Protein AF-A0A7S2FXC8-F1 (afdb_monomer)

Sequence (124 aa):
GLTGAARSGTAVVAAPPPPQESCSPVSMMSLLEQCPWLSDAALSVLLDLPDKQSLTIIKGLSAVAQQVPDASEWVLQAAAKIRAEELAQPLGTAAPAQALVAGGAQAASAWRPPQGPQDPQSSV

Radius of gyration: 30.42 Å; Cα contacts (8 Å, |Δi|>4): 33; chains: 1; bounding box: 74×90×52 Å

Organism: NCBI:txid327968

Solvent-accessible surface area (backbone atoms only — not comparable to full-atom values): 8536 Å² total; per-residue (Å²): 130,90,85,84,86,82,80,83,77,80,78,75,77,75,72,77,76,75,82,77,75,74,73,64,76,82,47,68,67,64,54,50,70,74,42,84,76,54,42,71,70,34,50,53,54,42,69,73,38,59,69,74,55,32,51,50,50,51,54,52,42,68,75,40,52,94,76,45,92,52,63,27,60,50,48,45,52,53,50,51,48,51,52,51,54,56,69,67,54,63,84,82,74,76,77,86,72,87,73,80,80,88,85,82,82,88,78,86,79,78,84,75,83,85,82,73,85,84,82,80,80,86,86,129

Foldseek 3Di:
DDDDDDDPDPPPPPDDPDPPPCVVPCDLVVLVVVCPQADPVLVVLLVVDDPVQSVVLSVVCVVCVVVDPRSNVSSVVSSVVVVVVVVVPPDDDDDPPPPDDDDDDDDDPDDDDDDDDDDDDDDD

Secondary structure (DSSP, 8-state):
--------------PPPP---------HHHHHHT-TT--HHHHHHHHHS-HHHHHHHHHHHHHHTTT-S-HHHHHHHHHHHHHHHHHTS-TT-------------------PPPPPPPPP----

Mean predicted aligned error: 18.08 Å

Nearest PDB structures (foldseek):
  8jr0-assembly1_C  TM=2.811E-01  e=8.003E+00  Mycobacterium tuberculosis

Structure (mmCIF, N/CA/C/O backbone):
data_AF-A0A7S2FXC8-F1
#
_entry.id   AF-A0A7S2FXC8-F1
#
loop_
_atom_site.group_PDB
_atom_site.id
_atom_site.type_symbol
_atom_site.label_atom_id
_atom_site.label_alt_id
_atom_site.label_comp_id
_atom_site.label_asym_id
_atom_site.label_entity_id
_atom_site.label_seq_id
_atom_site.pdbx_PDB_ins_code
_atom_site.Cartn_x
_atom_site.Cartn_y
_atom_site.Cartn_z
_atom_site.occupancy
_atom_site.B_iso_or_equiv
_atom_site.auth_seq_id
_atom_site.auth_comp_id
_atom_site.auth_asym_id
_atom_site.auth_atom_id
_atom_site.pdbx_PDB_model_num
ATOM 1 N N . GLY A 1 1 ? -23.016 79.078 -16.972 1.00 48.12 1 GLY A N 1
ATOM 2 C CA . GLY A 1 1 ? -23.458 77.669 -16.976 1.00 48.12 1 GLY A CA 1
ATOM 3 C C . GLY A 1 1 ? -22.220 76.813 -16.847 1.00 48.12 1 GLY A C 1
ATOM 4 O O . GLY A 1 1 ? -21.254 77.135 -17.518 1.00 48.12 1 GLY A O 1
ATOM 5 N N . LEU A 1 2 ? -22.107 75.919 -15.856 1.00 46.50 2 LEU A N 1
ATOM 6 C CA . LEU A 1 2 ? -22.727 74.575 -15.851 1.00 46.50 2 LEU A CA 1
ATOM 7 C C . LEU A 1 2 ? -22.290 73.824 -17.125 1.00 46.50 2 LEU A C 1
ATOM 9 O O . LEU A 1 2 ? -22.602 74.295 -18.207 1.00 46.50 2 LEU A O 1
ATOM 13 N N . THR A 1 3 ? -21.573 72.704 -17.148 1.00 49.22 3 THR A N 1
ATOM 14 C CA . THR A 1 3 ? -21.299 71.635 -16.182 1.00 49.22 3 THR A CA 1
ATOM 15 C C . THR A 1 3 ? -20.212 70.769 -16.836 1.00 49.22 3 THR A C 1
ATOM 17 O O . THR A 1 3 ? -20.285 70.534 -18.039 1.00 49.22 3 THR A O 1
ATOM 20 N N . GLY A 1 4 ? -19.230 70.264 -16.089 1.00 50.12 4 GLY A N 1
ATOM 21 C CA . GLY A 1 4 ? -18.256 69.295 -16.606 1.00 50.12 4 GLY A CA 1
ATOM 22 C C . GLY A 1 4 ? -17.987 68.215 -15.569 1.00 50.12 4 GLY A C 1
ATOM 23 O O . GLY A 1 4 ? -17.102 68.368 -14.737 1.00 50.12 4 GLY A O 1
ATOM 24 N N . ALA A 1 5 ? -18.809 67.166 -15.572 1.00 53.16 5 ALA A N 1
ATOM 25 C CA . ALA A 1 5 ? -18.746 66.069 -14.614 1.00 53.16 5 ALA A CA 1
ATOM 26 C C . ALA A 1 5 ? -17.497 65.198 -14.836 1.00 53.16 5 ALA A C 1
ATOM 28 O O . ALA A 1 5 ? -17.305 64.626 -15.910 1.00 53.16 5 ALA A O 1
ATOM 29 N N . ALA A 1 6 ? -16.680 65.068 -13.791 1.00 55.12 6 ALA A N 1
ATOM 30 C CA . ALA A 1 6 ? -15.598 64.099 -13.712 1.00 55.12 6 ALA A CA 1
ATOM 31 C C . ALA A 1 6 ? -16.181 62.676 -13.675 1.00 55.12 6 ALA A C 1
ATOM 33 O O . ALA A 1 6 ? -16.994 62.348 -12.811 1.00 55.12 6 ALA A O 1
ATOM 34 N N . ARG A 1 7 ? -15.771 61.823 -14.618 1.00 60.22 7 ARG A N 1
ATOM 35 C CA . ARG A 1 7 ? -16.088 60.390 -14.608 1.00 60.22 7 ARG A CA 1
ATOM 36 C C . ARG A 1 7 ? -14.915 59.656 -13.964 1.00 60.22 7 ARG A C 1
ATOM 38 O O . ARG A 1 7 ? -13.919 59.384 -14.625 1.00 60.22 7 ARG A O 1
ATOM 45 N N . SER A 1 8 ? -15.039 59.349 -12.676 1.00 65.50 8 SER A N 1
ATOM 46 C CA . SER A 1 8 ? -14.155 58.404 -11.991 1.00 65.50 8 SER A CA 1
ATOM 47 C C . SER A 1 8 ? -14.511 56.988 -12.438 1.00 65.50 8 SER A C 1
ATOM 49 O O . SER A 1 8 ? -15.494 56.407 -11.984 1.00 65.50 8 SER A O 1
ATOM 51 N N . GLY A 1 9 ? -13.734 56.449 -13.374 1.00 53.44 9 GLY A N 1
ATOM 52 C CA . GLY A 1 9 ? -13.754 55.030 -13.705 1.00 53.44 9 GLY A CA 1
ATOM 53 C C . GLY A 1 9 ? -12.922 54.259 -12.688 1.00 53.44 9 GLY A C 1
ATOM 54 O O . GLY A 1 9 ? -11.710 54.150 -12.840 1.00 53.44 9 GLY A O 1
ATOM 55 N N . THR A 1 10 ? -13.560 53.727 -11.648 1.00 58.28 10 THR A N 1
ATOM 56 C CA . THR A 1 10 ? -12.948 52.715 -10.781 1.00 58.28 10 THR A CA 1
ATOM 57 C C . THR A 1 10 ? -12.892 51.411 -11.570 1.00 58.28 10 THR A C 1
ATOM 59 O O . THR A 1 10 ? -13.875 50.675 -11.648 1.00 58.28 10 THR A O 1
ATOM 62 N N . ALA A 1 11 ? -11.755 51.146 -12.211 1.00 56.50 11 ALA A N 1
ATOM 63 C CA . ALA A 1 11 ? -11.462 49.844 -12.787 1.00 56.50 11 ALA A CA 1
ATOM 64 C C . ALA A 1 11 ? -11.293 48.848 -11.634 1.00 56.50 11 ALA A C 1
ATOM 66 O O . ALA A 1 11 ? -10.235 48.761 -11.012 1.00 56.50 11 ALA A O 1
ATOM 67 N N . VAL A 1 12 ? -12.367 48.128 -11.316 1.00 57.50 12 VAL A N 1
ATOM 68 C CA . VAL A 1 12 ? -12.301 46.952 -10.454 1.00 57.50 12 VAL A CA 1
ATOM 69 C C . VAL A 1 12 ? -11.555 45.899 -11.267 1.00 57.50 12 VAL A C 1
ATOM 71 O O . VAL A 1 12 ? -12.134 45.239 -12.128 1.00 57.50 12 VAL A O 1
ATOM 74 N N . VAL A 1 13 ? -10.236 45.819 -11.077 1.00 58.56 13 VAL A N 1
ATOM 75 C CA . VAL A 1 13 ? -9.433 44.688 -11.541 1.00 58.56 13 VAL A CA 1
ATOM 76 C C . VAL A 1 13 ? -10.062 43.451 -10.912 1.00 58.56 13 VAL A C 1
ATOM 78 O O . VAL A 1 13 ? -9.974 43.230 -9.705 1.00 58.56 13 VAL A O 1
ATOM 81 N N . ALA A 1 14 ? -10.796 42.706 -11.735 1.00 58.97 14 ALA A N 1
ATOM 82 C CA . ALA A 1 14 ? -11.316 41.402 -11.391 1.00 58.97 14 ALA A CA 1
ATOM 83 C C . ALA A 1 14 ? -10.107 40.523 -11.071 1.00 58.97 14 ALA A C 1
ATOM 85 O O . ALA A 1 14 ? -9.328 40.172 -11.958 1.00 58.97 14 ALA A O 1
ATOM 86 N N . ALA A 1 15 ? -9.912 40.253 -9.781 1.00 62.94 15 ALA A N 1
ATOM 87 C CA . ALA A 1 15 ? -8.912 39.313 -9.319 1.00 62.94 15 ALA A CA 1
ATOM 88 C C . ALA A 1 15 ? -9.143 37.972 -10.041 1.00 62.94 15 ALA A C 1
ATOM 90 O O . ALA A 1 15 ? -10.292 37.517 -10.099 1.00 62.94 15 ALA A O 1
ATOM 91 N N . PRO A 1 16 ? -8.101 37.352 -10.623 1.00 62.88 16 PRO A N 1
ATOM 92 C CA . PRO A 1 16 ? -8.237 36.028 -11.210 1.00 62.88 16 PRO A CA 1
ATOM 93 C C . PRO A 1 16 ? -8.754 35.068 -10.126 1.00 62.88 16 PRO A C 1
ATOM 95 O O . PRO A 1 16 ? -8.294 35.153 -8.981 1.00 62.88 16 PRO A O 1
ATOM 98 N N . PRO A 1 17 ? -9.726 34.190 -10.436 1.00 62.81 17 PRO A N 1
ATOM 99 C CA . PRO A 1 17 ? -10.191 33.202 -9.474 1.00 62.81 17 PRO A CA 1
ATOM 100 C C . PRO A 1 17 ? -8.983 32.382 -8.992 1.00 62.81 17 PRO A C 1
ATOM 102 O O . PRO A 1 17 ? -8.111 32.071 -9.811 1.00 62.81 17 PRO A O 1
ATOM 105 N N . PRO A 1 18 ? -8.891 32.047 -7.688 1.00 59.31 18 PRO A N 1
ATOM 106 C CA . PRO A 1 18 ? -7.835 31.162 -7.215 1.00 59.31 18 PRO A CA 1
ATOM 107 C C . PRO A 1 18 ? -7.904 29.882 -8.053 1.00 59.31 18 PRO A C 1
ATOM 109 O O . PRO A 1 18 ? -9.023 29.427 -8.326 1.00 59.31 18 PRO A O 1
ATOM 112 N N . PRO A 1 19 ? -6.765 29.321 -8.503 1.00 60.53 19 PRO A N 1
ATOM 113 C CA . PRO A 1 19 ? -6.771 28.041 -9.184 1.00 60.53 19 PRO A CA 1
ATOM 114 C C . PRO A 1 19 ? -7.508 27.081 -8.262 1.00 60.53 19 PRO A C 1
ATOM 116 O O . PRO A 1 19 ? -7.069 26.794 -7.149 1.00 60.53 19 PRO A O 1
ATOM 119 N N . GLN A 1 20 ? -8.699 26.676 -8.692 1.00 54.62 20 GLN A N 1
ATOM 120 C CA . GLN A 1 20 ? -9.415 25.572 -8.099 1.00 54.62 20 GLN A CA 1
ATOM 121 C C . GLN A 1 20 ? -8.549 24.374 -8.450 1.00 54.62 20 GLN A C 1
ATOM 123 O O . GLN A 1 20 ? -8.744 23.743 -9.490 1.00 54.62 20 GLN A O 1
ATOM 128 N N . GLU A 1 21 ? -7.529 24.134 -7.626 1.00 46.12 21 GLU A N 1
ATOM 129 C CA . GLU A 1 21 ? -6.858 22.858 -7.511 1.00 46.12 21 GLU A CA 1
ATOM 130 C C . GLU A 1 21 ? -7.959 21.879 -7.133 1.00 46.12 21 GLU A C 1
ATOM 132 O O . GLU A 1 21 ? -8.236 21.598 -5.968 1.00 46.12 21 GLU A O 1
ATOM 137 N N . SER A 1 22 ? -8.661 21.423 -8.167 1.00 46.41 22 SER A N 1
ATOM 138 C CA . SER A 1 22 ? -9.418 20.197 -8.164 1.00 46.41 22 SER A CA 1
ATOM 139 C C . SER A 1 22 ? -8.372 19.118 -7.949 1.00 46.41 22 SER A C 1
ATOM 141 O O . SER A 1 22 ? -7.949 18.432 -8.873 1.00 46.41 22 SER A O 1
ATOM 143 N N . CYS A 1 23 ? -7.930 18.995 -6.700 1.00 45.88 23 CYS A N 1
ATOM 144 C CA . CYS A 1 23 ? -7.457 17.760 -6.125 1.00 45.88 23 CYS A CA 1
ATOM 145 C C . CYS A 1 23 ? -8.658 16.821 -6.166 1.00 45.88 23 CYS A C 1
ATOM 147 O O . CYS A 1 23 ? -9.299 16.555 -5.149 1.00 45.88 23 CYS A O 1
ATOM 149 N N . SER A 1 24 ? -9.025 16.385 -7.372 1.00 60.06 24 SER A N 1
ATOM 150 C CA . SER A 1 24 ? -9.893 15.244 -7.558 1.00 60.06 24 SER A CA 1
ATOM 151 C C . SER A 1 24 ? -9.267 14.151 -6.703 1.00 60.06 24 SER A C 1
ATOM 153 O O . SER A 1 24 ? -8.076 13.871 -6.885 1.00 60.06 24 SER A O 1
ATOM 155 N N . PRO A 1 25 ? -9.991 13.615 -5.705 1.00 63.41 25 PRO A N 1
ATOM 156 C CA . PRO A 1 25 ? -9.455 12.547 -4.888 1.00 63.41 25 PRO A CA 1
ATOM 157 C C . PRO A 1 25 ? -9.059 11.455 -5.869 1.00 63.41 25 PRO A C 1
ATOM 159 O O . PRO A 1 25 ? -9.903 10.966 -6.620 1.00 63.41 25 PRO A O 1
ATOM 162 N N . VAL A 1 26 ? -7.759 11.179 -5.952 1.00 65.06 26 VAL A N 1
ATOM 163 C CA . VAL A 1 26 ? -7.235 10.160 -6.851 1.00 65.06 26 VAL A CA 1
ATOM 164 C C . VAL A 1 26 ? -7.907 8.863 -6.432 1.00 65.06 26 VAL A C 1
ATOM 166 O O . VAL A 1 26 ? -7.618 8.315 -5.369 1.00 65.06 26 VAL A O 1
ATOM 169 N N . SER A 1 27 ? -8.891 8.451 -7.225 1.00 73.44 27 SER A N 1
ATOM 170 C CA . SER A 1 27 ? -9.710 7.291 -6.928 1.00 73.44 27 SER A CA 1
ATOM 171 C C . SER A 1 27 ? -8.837 6.056 -7.087 1.00 73.44 27 SER A C 1
ATOM 173 O O . SER A 1 27 ? -8.071 5.962 -8.049 1.00 73.44 27 SER A O 1
ATOM 175 N N . MET A 1 28 ? -8.930 5.114 -6.147 1.00 72.25 28 MET A N 1
ATOM 176 C CA . MET A 1 28 ? -8.082 3.918 -6.133 1.00 72.25 28 MET A CA 1
ATOM 177 C C . MET A 1 28 ? -8.146 3.167 -7.470 1.00 72.25 28 MET A C 1
ATOM 179 O O . MET A 1 28 ? -7.118 2.733 -7.975 1.00 72.25 28 MET A O 1
ATOM 183 N N . MET A 1 29 ? -9.322 3.122 -8.105 1.00 70.62 29 MET A N 1
ATOM 184 C CA . MET A 1 29 ? -9.497 2.536 -9.438 1.00 70.62 29 MET A CA 1
ATOM 185 C C . MET A 1 29 ? -8.641 3.210 -10.515 1.00 70.62 29 MET A C 1
ATOM 187 O O . MET A 1 29 ? -7.979 2.513 -11.274 1.00 70.62 29 MET A O 1
ATOM 191 N N . SER A 1 30 ? -8.562 4.544 -10.541 1.00 79.50 30 SER A N 1
ATOM 192 C CA . SER A 1 30 ? -7.733 5.255 -11.522 1.00 79.50 30 SER A CA 1
ATOM 193 C C . SER A 1 30 ? -6.243 4.978 -11.331 1.00 79.50 30 SER A C 1
ATOM 195 O O . SER A 1 30 ? -5.486 4.997 -12.296 1.00 79.50 30 SER A O 1
ATOM 197 N N . LEU A 1 31 ? -5.793 4.723 -10.098 1.00 74.50 31 LEU A N 1
ATOM 198 C CA . LEU A 1 31 ? -4.417 4.295 -9.836 1.00 74.50 31 LEU A CA 1
ATOM 199 C C . LEU A 1 31 ? -4.160 2.863 -10.308 1.00 74.50 31 LEU A C 1
ATOM 201 O O . LEU A 1 31 ? -3.108 2.598 -10.881 1.00 74.50 31 LEU A O 1
ATOM 205 N N . LEU A 1 32 ? -5.120 1.960 -10.115 1.00 76.56 32 LEU A N 1
ATOM 206 C CA . LEU A 1 32 ? -5.012 0.584 -10.601 1.00 76.56 32 LEU A CA 1
ATOM 207 C C . LEU A 1 32 ? -4.975 0.525 -12.136 1.00 76.56 32 LEU A C 1
ATOM 209 O O . LEU A 1 32 ? -4.182 -0.231 -12.691 1.00 76.56 32 LEU A O 1
ATOM 213 N N . GLU A 1 33 ? -5.734 1.381 -12.827 1.00 78.94 33 GLU A N 1
ATOM 214 C CA . GLU A 1 33 ? -5.668 1.517 -14.293 1.00 78.94 33 GLU A CA 1
ATOM 215 C C . GLU A 1 33 ? -4.298 2.002 -14.796 1.00 78.94 33 GLU A C 1
ATOM 217 O O . GLU A 1 33 ? -3.884 1.662 -15.903 1.00 78.94 33 GLU A O 1
ATOM 222 N N . GLN A 1 34 ? -3.562 2.761 -13.979 1.00 74.12 34 GLN A N 1
ATOM 223 C CA . GLN A 1 34 ? -2.195 3.202 -14.287 1.00 74.12 34 GLN A CA 1
ATOM 224 C C . GLN A 1 34 ? -1.142 2.116 -14.002 1.00 74.12 34 GLN A C 1
ATOM 226 O O . GLN A 1 34 ? 0.018 2.251 -14.402 1.00 74.12 34 GLN A O 1
ATOM 231 N N . CYS A 1 35 ? -1.538 1.017 -13.356 1.00 74.06 35 CYS A N 1
ATOM 232 C CA . CYS A 1 35 ? -0.672 -0.101 -13.004 1.00 74.06 35 CYS A CA 1
ATOM 233 C C . CYS A 1 35 ? -1.132 -1.433 -13.642 1.00 74.06 35 CYS A C 1
ATOM 235 O O . CYS A 1 35 ? -1.304 -2.414 -12.917 1.00 74.06 35 CYS A O 1
ATOM 237 N N . PRO A 1 36 ? -1.260 -1.541 -14.987 1.00 74.12 36 PRO A N 1
ATOM 238 C CA . PRO A 1 36 ? -1.695 -2.776 -15.668 1.00 74.12 36 PRO A CA 1
ATOM 239 C C . PRO A 1 36 ? -0.718 -3.966 -15.549 1.00 74.12 36 PRO A C 1
ATOM 241 O O . PRO A 1 36 ? -0.952 -5.030 -16.108 1.00 74.12 36 PRO A O 1
ATOM 244 N N . TRP A 1 37 ? 0.398 -3.775 -14.852 1.00 82.38 37 TRP A N 1
ATOM 245 C CA . TRP A 1 37 ? 1.508 -4.707 -14.669 1.00 82.38 37 TRP A CA 1
ATOM 246 C C . TRP A 1 37 ? 1.479 -5.368 -13.283 1.00 82.38 37 TRP A C 1
ATOM 248 O O . TRP A 1 37 ? 2.362 -6.159 -12.958 1.00 82.38 37 TRP A O 1
ATOM 258 N N . LEU A 1 38 ? 0.457 -5.072 -12.471 1.00 87.50 38 LEU A N 1
ATOM 259 C CA . LEU A 1 38 ? 0.207 -5.778 -11.221 1.00 87.50 38 LEU A CA 1
ATOM 260 C C . LEU A 1 38 ? -0.473 -7.127 -11.474 1.00 87.50 38 LEU A C 1
ATOM 262 O O . LEU A 1 38 ? -1.473 -7.223 -12.181 1.00 87.50 38 LEU A O 1
ATOM 266 N N . SER A 1 39 ? 0.060 -8.163 -10.837 1.00 92.19 39 SER A N 1
ATOM 267 C CA . SER A 1 39 ? -0.540 -9.491 -10.754 1.00 92.19 39 SER A CA 1
ATOM 268 C C . SER A 1 39 ? -1.871 -9.452 -9.997 1.00 92.19 39 SER A C 1
ATOM 270 O O . SER A 1 39 ? -2.030 -8.692 -9.038 1.00 92.19 39 SER A O 1
ATOM 272 N N . ASP A 1 40 ? -2.796 -10.341 -10.368 1.00 90.88 40 ASP A N 1
ATOM 273 C CA . ASP A 1 40 ? -4.077 -10.551 -9.679 1.00 90.88 40 ASP A CA 1
ATOM 274 C C . ASP A 1 40 ? -3.900 -10.789 -8.168 1.00 90.88 40 ASP A C 1
ATOM 276 O O . ASP A 1 40 ? -4.647 -10.250 -7.352 1.00 90.88 40 ASP A O 1
ATOM 280 N N . ALA A 1 41 ? -2.831 -11.491 -7.774 1.00 93.06 41 ALA A N 1
ATOM 281 C CA . ALA A 1 41 ? -2.505 -11.710 -6.367 1.00 93.06 41 ALA A CA 1
ATOM 282 C C . ALA A 1 41 ? -2.181 -10.396 -5.632 1.00 93.06 41 ALA A C 1
ATOM 284 O O . ALA A 1 41 ? -2.632 -10.184 -4.507 1.00 93.06 41 ALA A O 1
ATOM 285 N N . ALA A 1 42 ? -1.431 -9.491 -6.268 1.00 92.31 42 ALA A N 1
ATOM 286 C CA . ALA A 1 42 ? -1.088 -8.193 -5.690 1.00 92.31 42 ALA A CA 1
ATOM 287 C C . ALA A 1 42 ? -2.318 -7.273 -5.601 1.00 92.31 42 ALA A C 1
ATOM 289 O O . ALA A 1 42 ? -2.491 -6.573 -4.601 1.00 92.31 42 ALA A O 1
ATOM 290 N N . LEU A 1 43 ? -3.201 -7.323 -6.604 1.00 89.75 43 LEU A N 1
ATOM 291 C CA . LEU A 1 43 ? -4.481 -6.610 -6.597 1.00 89.75 43 LEU A CA 1
ATOM 292 C C . LEU A 1 43 ? -5.408 -7.118 -5.491 1.00 89.75 43 LEU A C 1
ATOM 294 O O . LEU A 1 43 ? -5.927 -6.308 -4.726 1.00 89.75 43 LEU A O 1
ATOM 298 N N . SER A 1 44 ? -5.562 -8.438 -5.350 1.00 92.50 44 SER A N 1
ATOM 299 C CA . SER A 1 44 ? -6.342 -9.040 -4.260 1.00 92.50 44 SER A CA 1
ATOM 300 C C . SER A 1 44 ? -5.833 -8.592 -2.893 1.00 92.50 44 SER A C 1
ATOM 302 O O . SER A 1 44 ? -6.623 -8.220 -2.030 1.00 92.50 44 SER A O 1
ATOM 304 N N . VAL A 1 45 ? -4.513 -8.551 -2.697 1.00 92.56 45 VAL A N 1
ATOM 305 C CA . VAL A 1 45 ? -3.921 -8.093 -1.433 1.00 92.56 45 VAL A CA 1
ATOM 306 C C . VAL A 1 45 ? -4.153 -6.597 -1.190 1.00 92.56 45 VAL A C 1
ATOM 308 O O . VAL A 1 45 ? -4.419 -6.211 -0.054 1.00 92.56 45 VAL A O 1
ATOM 311 N N . LEU A 1 46 ? -4.087 -5.757 -2.227 1.00 90.06 46 LEU A N 1
ATOM 312 C CA . LEU A 1 46 ? -4.416 -4.327 -2.137 1.00 90.06 46 LEU A CA 1
ATOM 313 C C . LEU A 1 46 ? -5.897 -4.081 -1.819 1.00 90.06 46 LEU A C 1
A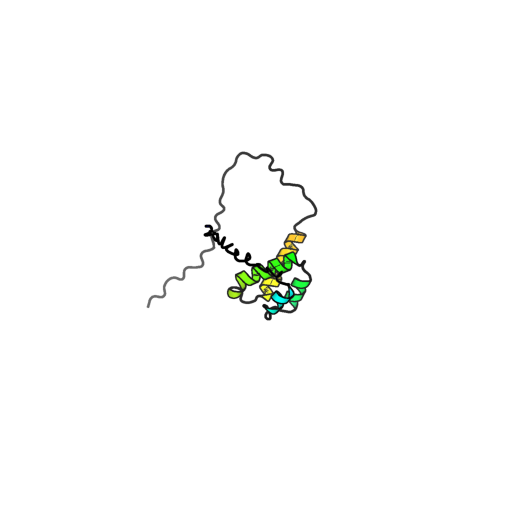TOM 315 O O . LEU A 1 46 ? -6.204 -3.124 -1.113 1.00 90.06 46 LEU A O 1
ATOM 319 N N . LEU A 1 47 ? -6.797 -4.922 -2.331 1.00 89.69 47 LEU A N 1
ATOM 320 C CA . LEU A 1 47 ? -8.235 -4.848 -2.058 1.00 89.69 47 LEU A CA 1
ATOM 321 C C . LEU A 1 47 ? -8.602 -5.374 -0.664 1.00 89.69 47 LEU A C 1
ATOM 323 O O . LEU A 1 47 ? -9.585 -4.920 -0.088 1.00 89.69 47 LEU A O 1
ATOM 327 N N . ASP A 1 48 ? -7.819 -6.310 -0.123 1.00 92.00 48 ASP A N 1
ATOM 328 C CA . ASP A 1 48 ? -7.995 -6.827 1.242 1.00 92.00 48 ASP A CA 1
ATOM 329 C C . ASP A 1 48 ? -7.485 -5.842 2.312 1.00 92.00 48 ASP A C 1
ATOM 331 O O . ASP A 1 48 ? -7.894 -5.898 3.470 1.00 92.00 48 ASP A O 1
ATOM 335 N N . LEU A 1 49 ? -6.586 -4.926 1.939 1.00 88.31 49 LEU A N 1
ATOM 336 C CA . LEU A 1 49 ? -6.077 -3.887 2.831 1.00 88.31 49 LEU A CA 1
ATOM 337 C C . LEU A 1 49 ? -7.028 -2.676 2.923 1.00 88.31 49 LEU A C 1
ATOM 339 O O . LEU A 1 49 ? -7.708 -2.341 1.954 1.00 88.31 49 LEU A O 1
ATOM 343 N N . PRO A 1 50 ? -7.028 -1.945 4.056 1.00 89.94 50 PRO A N 1
ATOM 344 C CA . PRO A 1 50 ? -7.776 -0.696 4.181 1.00 89.94 50 PRO A CA 1
ATOM 345 C C . PRO A 1 50 ? -7.304 0.352 3.166 1.00 89.94 50 PRO A C 1
ATOM 347 O O . PRO A 1 50 ? -6.095 0.511 2.977 1.00 89.94 50 PRO A O 1
ATOM 350 N N . ASP A 1 51 ? -8.219 1.172 2.632 1.00 85.06 51 ASP A N 1
ATOM 351 C CA . ASP A 1 51 ? -7.932 2.179 1.591 1.00 85.06 51 ASP A CA 1
ATOM 352 C C . ASP A 1 51 ? -6.699 3.044 1.892 1.00 85.06 51 ASP A C 1
ATOM 354 O O . ASP A 1 51 ? -5.877 3.330 1.023 1.00 85.06 51 ASP A O 1
ATOM 358 N N . LYS A 1 52 ? -6.533 3.447 3.157 1.00 86.69 52 LYS A N 1
ATOM 359 C CA . LYS A 1 52 ? -5.410 4.286 3.596 1.00 86.69 52 LYS A CA 1
ATOM 360 C C . LYS A 1 52 ? -4.056 3.576 3.448 1.00 86.69 52 LYS A C 1
ATOM 362 O O . LYS A 1 52 ? -3.065 4.218 3.090 1.00 86.69 52 LYS A O 1
ATOM 367 N N . GLN A 1 53 ? -4.008 2.272 3.723 1.00 91.56 53 GLN A N 1
ATOM 368 C CA . GLN A 1 53 ? -2.800 1.458 3.575 1.00 91.56 53 GLN A CA 1
ATOM 369 C C . GLN A 1 53 ? -2.534 1.161 2.102 1.00 91.56 53 GLN A C 1
ATOM 371 O O . GLN A 1 53 ? -1.414 1.358 1.634 1.00 91.56 53 GLN A O 1
ATOM 376 N N . SER A 1 54 ? -3.571 0.801 1.348 1.00 90.38 54 SER A N 1
ATOM 377 C CA . SER A 1 54 ? -3.472 0.530 -0.088 1.00 90.38 54 SER A CA 1
ATOM 378 C C . SER A 1 54 ? -2.965 1.749 -0.858 1.00 90.38 54 SER A C 1
ATOM 380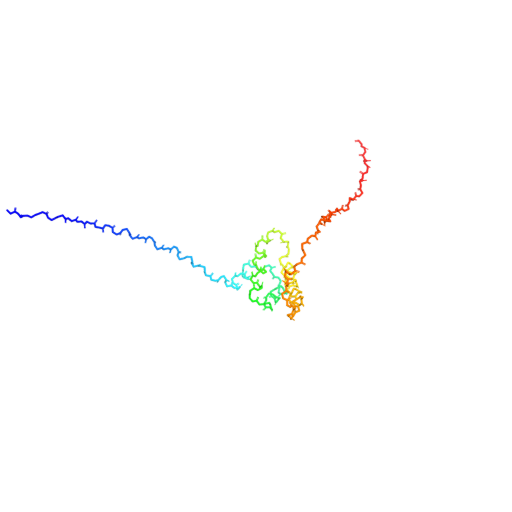 O O . SER A 1 54 ? -2.015 1.644 -1.632 1.00 90.38 54 SER A O 1
ATOM 382 N N . LEU A 1 55 ? -3.482 2.943 -0.554 1.00 87.44 55 LEU A N 1
ATOM 383 C CA . LEU A 1 55 ? -2.966 4.201 -1.104 1.00 87.44 55 LEU A CA 1
ATOM 384 C C . LEU A 1 55 ? -1.508 4.468 -0.715 1.00 87.44 55 LEU A C 1
ATOM 386 O O . LEU A 1 55 ? -0.748 5.006 -1.519 1.00 87.44 55 LEU A O 1
ATOM 390 N N . THR A 1 56 ? -1.103 4.106 0.503 1.00 90.31 56 THR A N 1
ATOM 391 C CA . THR A 1 56 ? 0.286 4.271 0.956 1.00 90.31 56 THR A CA 1
ATOM 392 C C . THR A 1 56 ? 1.228 3.374 0.156 1.00 90.31 56 THR A C 1
ATOM 394 O O . THR A 1 56 ? 2.254 3.856 -0.329 1.00 90.31 56 THR A O 1
ATOM 397 N N . ILE A 1 57 ? 0.849 2.109 -0.054 1.00 91.94 57 ILE A N 1
ATOM 398 C CA . ILE A 1 57 ? 1.592 1.170 -0.901 1.00 91.94 57 ILE A CA 1
ATOM 399 C C . ILE A 1 57 ? 1.679 1.718 -2.326 1.00 91.94 57 ILE A C 1
ATOM 401 O O . ILE A 1 57 ? 2.776 1.841 -2.858 1.00 91.94 57 ILE A O 1
ATOM 405 N N . ILE A 1 58 ? 0.556 2.110 -2.930 1.00 89.38 58 ILE A N 1
ATOM 406 C CA . ILE A 1 58 ? 0.534 2.582 -4.320 1.00 89.38 58 ILE A CA 1
ATOM 407 C C . ILE A 1 58 ? 1.379 3.856 -4.499 1.00 89.38 58 ILE A C 1
ATOM 409 O O . ILE A 1 58 ? 2.128 3.968 -5.469 1.00 89.38 58 ILE A O 1
ATOM 413 N N . LYS A 1 59 ? 1.325 4.807 -3.556 1.00 88.50 59 LYS A N 1
ATOM 414 C CA . LYS A 1 59 ? 2.183 6.007 -3.595 1.00 88.50 59 LYS A CA 1
ATOM 415 C C . LYS A 1 59 ? 3.662 5.655 -3.462 1.00 88.50 59 LYS A C 1
ATOM 417 O O . LYS A 1 59 ? 4.484 6.238 -4.166 1.00 88.50 59 LYS A O 1
ATOM 422 N N . GLY A 1 60 ? 3.995 4.714 -2.579 1.00 90.00 60 GLY A N 1
ATOM 423 C CA . GLY A 1 60 ? 5.358 4.208 -2.438 1.00 90.00 60 GLY A CA 1
ATOM 424 C C . GLY A 1 60 ? 5.841 3.554 -3.728 1.00 90.00 60 GLY A C 1
ATOM 425 O O . GLY A 1 60 ? 6.900 3.922 -4.230 1.00 90.00 60 GLY A O 1
ATOM 426 N N . LEU A 1 61 ? 5.016 2.684 -4.316 1.00 89.56 61 LEU A N 1
ATOM 427 C CA . LEU A 1 61 ? 5.291 2.031 -5.587 1.00 89.56 61 LEU A CA 1
ATOM 428 C C . LEU A 1 61 ? 5.520 3.069 -6.683 1.00 89.56 61 LEU A C 1
ATOM 430 O O . LEU A 1 61 ? 6.540 3.002 -7.346 1.00 89.56 61 LEU A O 1
ATOM 434 N N . SER A 1 62 ? 4.652 4.073 -6.831 1.00 86.25 62 SER A N 1
ATOM 435 C CA . SER A 1 62 ? 4.824 5.129 -7.838 1.00 86.25 62 SER A CA 1
ATOM 436 C C . SER A 1 62 ? 6.152 5.884 -7.699 1.00 86.25 62 SER A C 1
ATOM 438 O O . SER A 1 62 ? 6.690 6.335 -8.708 1.00 86.25 62 SER A O 1
ATOM 440 N N . ALA A 1 63 ? 6.688 6.024 -6.482 1.00 89.00 63 ALA A N 1
ATOM 441 C CA . ALA A 1 63 ? 7.973 6.680 -6.244 1.00 89.00 63 ALA A CA 1
ATOM 442 C C . ALA A 1 63 ? 9.178 5.797 -6.620 1.00 89.00 63 ALA A C 1
ATOM 444 O O . ALA A 1 63 ? 10.224 6.318 -7.010 1.00 89.00 63 ALA A O 1
ATOM 445 N N . VAL A 1 64 ? 9.041 4.471 -6.523 1.00 89.50 64 VAL A N 1
ATOM 446 C CA . VAL A 1 64 ? 10.110 3.502 -6.831 1.00 89.50 64 VAL A CA 1
ATOM 447 C C . VAL A 1 64 ? 9.850 2.687 -8.101 1.00 89.50 64 VAL A C 1
ATOM 449 O O . VAL A 1 64 ? 10.655 1.831 -8.449 1.00 89.50 64 VAL A O 1
ATOM 452 N N . ALA A 1 65 ? 8.771 2.974 -8.828 1.00 84.12 65 ALA A N 1
ATOM 453 C CA . ALA A 1 65 ? 8.269 2.194 -9.960 1.00 84.12 65 ALA A CA 1
ATOM 454 C C . ALA A 1 65 ? 9.307 2.015 -11.074 1.00 84.12 65 ALA A C 1
ATOM 456 O O . ALA A 1 65 ? 9.337 0.980 -11.723 1.00 84.12 65 ALA A O 1
ATOM 457 N N . GLN A 1 66 ? 10.184 3.003 -11.278 1.00 87.25 66 GLN A N 1
ATOM 458 C CA . GLN A 1 66 ? 11.261 2.920 -12.274 1.00 87.25 66 GLN A CA 1
ATOM 459 C C . GLN A 1 66 ? 12.491 2.130 -11.799 1.00 87.25 66 GLN A C 1
ATOM 461 O O . GLN A 1 66 ? 13.359 1.805 -12.601 1.00 87.25 66 GLN A O 1
ATOM 466 N N . GLN A 1 67 ? 12.593 1.864 -10.497 1.00 91.19 67 GLN A N 1
ATOM 467 C CA . GLN A 1 67 ? 13.717 1.165 -9.866 1.00 91.19 67 GLN A CA 1
ATOM 468 C C . GLN A 1 67 ? 13.367 -0.284 -9.515 1.00 91.19 67 GLN A C 1
ATOM 470 O O . GLN A 1 67 ? 14.257 -1.113 -9.345 1.00 91.19 67 GLN A O 1
ATOM 475 N N . VAL A 1 68 ? 12.075 -0.582 -9.383 1.00 87.38 68 VAL A N 1
ATOM 476 C CA . VAL A 1 68 ? 11.572 -1.904 -9.030 1.00 87.38 68 VAL A CA 1
ATOM 477 C C . VAL A 1 68 ? 11.303 -2.698 -10.312 1.00 87.38 68 VAL A C 1
ATOM 479 O O . VAL A 1 68 ? 10.450 -2.292 -11.098 1.00 87.38 68 VAL A O 1
ATOM 482 N N . PRO A 1 69 ? 11.994 -3.832 -10.528 1.00 85.81 69 PRO A N 1
ATOM 483 C CA . PRO A 1 69 ? 11.793 -4.655 -11.718 1.00 85.81 69 PRO A CA 1
ATOM 484 C C . PRO A 1 69 ? 10.436 -5.370 -11.715 1.00 85.81 69 PRO A C 1
ATOM 486 O O . PRO A 1 69 ? 9.850 -5.542 -12.778 1.00 85.81 69 PRO A O 1
ATOM 489 N N . ASP A 1 70 ? 9.926 -5.746 -10.536 1.00 90.06 70 ASP A N 1
ATOM 490 C CA . ASP A 1 70 ? 8.619 -6.384 -10.385 1.00 90.06 70 ASP A CA 1
ATOM 491 C C . ASP A 1 70 ? 7.758 -5.650 -9.347 1.00 90.06 70 ASP A C 1
ATOM 493 O O . ASP A 1 70 ? 7.947 -5.754 -8.131 1.00 90.06 70 ASP A O 1
ATOM 497 N N . ALA A 1 71 ? 6.814 -4.851 -9.845 1.00 90.62 71 ALA A N 1
ATOM 498 C CA . ALA A 1 71 ? 5.905 -4.078 -9.007 1.00 90.62 71 ALA A CA 1
ATOM 499 C C . ALA A 1 71 ? 5.010 -4.969 -8.133 1.00 90.62 71 ALA A C 1
ATOM 501 O O . ALA A 1 71 ? 4.648 -4.573 -7.024 1.00 90.62 71 ALA A O 1
ATOM 502 N N . SER A 1 72 ? 4.665 -6.168 -8.613 1.00 93.19 72 SER A N 1
ATOM 503 C CA . SER A 1 72 ? 3.775 -7.087 -7.904 1.00 93.19 72 SER A CA 1
ATOM 504 C C . SER A 1 72 ? 4.444 -7.636 -6.654 1.00 93.19 72 SER A C 1
ATOM 506 O O . SER A 1 72 ? 3.847 -7.588 -5.578 1.00 93.19 72 SER A O 1
ATOM 508 N N . GLU A 1 73 ? 5.693 -8.090 -6.765 1.00 93.56 73 GLU A N 1
ATOM 509 C CA . GLU A 1 73 ? 6.466 -8.557 -5.610 1.00 93.56 73 GLU A CA 1
ATOM 510 C C . GLU A 1 73 ? 6.658 -7.451 -4.571 1.00 93.56 73 GLU A C 1
ATOM 512 O O . GLU A 1 73 ? 6.489 -7.685 -3.371 1.00 93.56 73 GLU A O 1
ATOM 517 N N . TRP A 1 74 ? 6.929 -6.223 -5.020 1.00 93.94 74 TRP A N 1
ATOM 518 C CA . TRP A 1 74 ? 7.075 -5.085 -4.116 1.00 93.94 74 TRP A CA 1
ATOM 519 C C . TRP A 1 74 ? 5.781 -4.787 -3.350 1.00 93.94 74 TRP A C 1
ATOM 521 O O . TRP A 1 74 ? 5.819 -4.581 -2.135 1.00 93.94 74 TRP A O 1
ATOM 531 N N . VAL A 1 75 ? 4.626 -4.816 -4.028 1.00 93.56 75 VAL A N 1
ATOM 532 C CA . VAL A 1 75 ? 3.311 -4.638 -3.389 1.00 93.56 75 VAL A CA 1
ATOM 533 C C . VAL A 1 75 ? 3.032 -5.746 -2.379 1.00 93.56 75 VAL A C 1
ATOM 535 O O . VAL A 1 75 ? 2.630 -5.447 -1.253 1.00 93.56 75 VAL A O 1
ATOM 538 N N . LEU A 1 76 ? 3.275 -7.008 -2.742 1.00 93.75 76 LEU A N 1
ATOM 539 C CA . LEU A 1 76 ? 3.086 -8.147 -1.841 1.00 93.75 76 LEU A CA 1
ATOM 540 C C . LEU A 1 76 ? 3.969 -8.023 -0.593 1.00 93.75 76 LEU A C 1
ATOM 542 O O . LEU A 1 76 ? 3.494 -8.23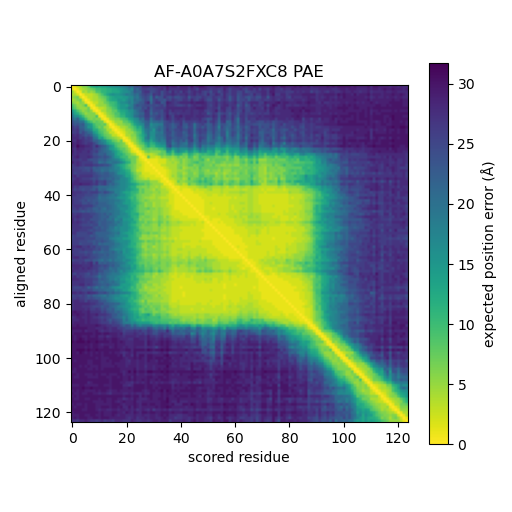9 0.525 1.00 93.75 76 LEU A O 1
ATOM 546 N N . GLN A 1 77 ? 5.226 -7.609 -0.757 1.00 93.62 77 GLN A N 1
ATOM 547 C CA . GLN A 1 77 ? 6.158 -7.422 0.352 1.00 93.62 77 GLN A CA 1
ATOM 548 C C . GLN A 1 77 ? 5.771 -6.232 1.242 1.00 93.62 77 GLN A C 1
ATOM 550 O O . GLN A 1 77 ? 5.801 -6.344 2.471 1.00 93.62 77 GLN A O 1
ATOM 555 N N . ALA A 1 78 ? 5.360 -5.109 0.648 1.00 93.69 78 ALA A N 1
ATOM 556 C CA . ALA A 1 78 ? 4.880 -3.942 1.384 1.00 93.69 78 ALA A CA 1
ATOM 557 C C . ALA A 1 78 ? 3.611 -4.268 2.186 1.00 93.69 78 ALA A C 1
ATOM 559 O O . ALA A 1 78 ? 3.517 -3.930 3.367 1.00 93.69 78 ALA A O 1
ATOM 560 N N . ALA A 1 79 ? 2.666 -4.988 1.583 1.00 93.81 79 ALA A N 1
ATOM 561 C CA . ALA A 1 79 ? 1.452 -5.433 2.250 1.00 93.81 79 ALA A CA 1
ATOM 562 C C . ALA A 1 79 ? 1.733 -6.414 3.395 1.00 93.81 79 ALA A C 1
ATOM 564 O O . ALA A 1 79 ? 1.175 -6.264 4.483 1.00 93.81 79 ALA A O 1
ATOM 565 N N . ALA A 1 80 ? 2.624 -7.388 3.180 1.00 93.56 80 ALA A N 1
ATOM 566 C CA . ALA A 1 80 ? 3.049 -8.316 4.225 1.00 93.56 80 ALA A CA 1
ATOM 567 C C . ALA A 1 80 ? 3.683 -7.573 5.409 1.00 93.56 80 ALA A C 1
ATOM 569 O O . ALA A 1 80 ? 3.395 -7.891 6.564 1.00 93.56 80 ALA A O 1
ATOM 570 N N . LYS A 1 81 ? 4.487 -6.541 5.131 1.00 91.88 81 LYS A N 1
ATOM 571 C CA . LYS A 1 81 ? 5.091 -5.694 6.161 1.00 91.88 81 LYS A CA 1
ATOM 572 C C . LYS A 1 81 ? 4.036 -4.933 6.969 1.00 91.88 81 LYS A C 1
ATOM 574 O O . LYS A 1 81 ? 4.091 -4.977 8.191 1.00 91.88 81 LYS A O 1
ATOM 579 N N . ILE A 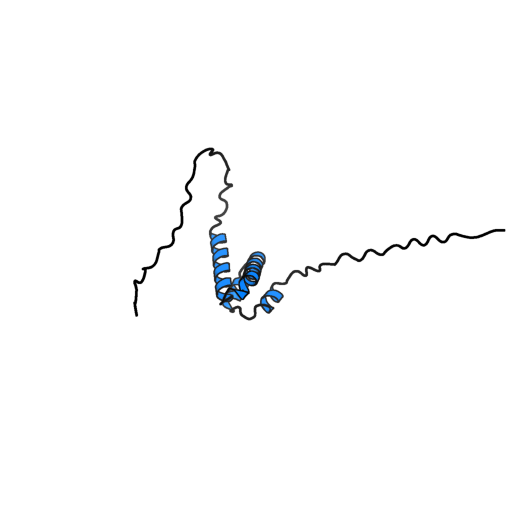1 82 ? 3.046 -4.318 6.318 1.00 89.00 82 ILE A N 1
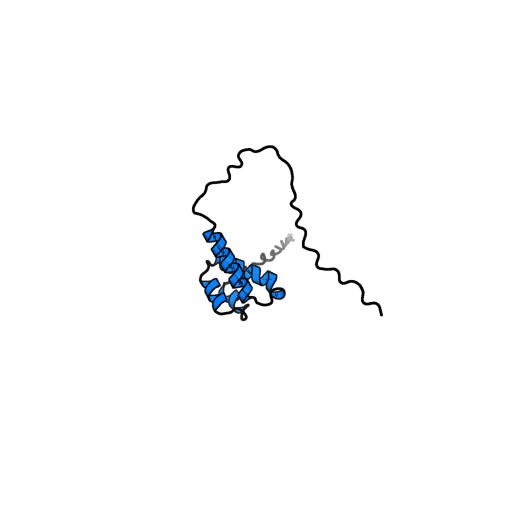ATOM 580 C CA . ILE A 1 82 ? 1.957 -3.608 7.014 1.00 89.00 82 ILE A CA 1
ATOM 581 C C . ILE A 1 82 ? 1.167 -4.560 7.915 1.00 89.00 82 ILE A C 1
ATOM 583 O O . ILE A 1 82 ? 0.904 -4.222 9.065 1.00 89.00 82 ILE A O 1
ATOM 587 N N . ARG A 1 83 ? 0.835 -5.766 7.434 1.00 87.81 83 ARG A N 1
ATOM 588 C CA . ARG A 1 83 ? 0.160 -6.778 8.266 1.00 87.81 83 ARG A CA 1
ATOM 589 C C . ARG A 1 83 ? 1.022 -7.209 9.447 1.00 87.81 83 ARG A C 1
ATOM 591 O O . ARG A 1 83 ? 0.506 -7.364 10.546 1.00 87.81 83 ARG A O 1
ATOM 598 N N . ALA A 1 84 ? 2.324 -7.387 9.236 1.00 87.44 84 ALA A N 1
ATOM 599 C CA . ALA A 1 84 ? 3.249 -7.714 10.314 1.00 87.44 84 ALA A CA 1
ATOM 600 C C . ALA A 1 84 ? 3.341 -6.580 11.349 1.00 87.44 84 ALA A C 1
ATOM 602 O O . ALA A 1 84 ? 3.365 -6.862 12.541 1.00 87.44 84 ALA A O 1
ATOM 603 N N . GLU A 1 85 ? 3.347 -5.316 10.917 1.00 84.62 85 GLU A N 1
ATOM 604 C CA . GLU A 1 85 ? 3.337 -4.142 11.801 1.00 84.62 85 GLU A CA 1
ATOM 605 C C . GLU A 1 85 ? 2.009 -3.991 12.558 1.00 84.62 85 GLU A C 1
ATOM 607 O O . GLU A 1 85 ? 2.020 -3.634 13.734 1.00 84.62 85 GLU A O 1
ATOM 612 N N . GLU A 1 86 ? 0.876 -4.304 11.926 1.00 80.31 86 GLU A N 1
ATOM 613 C CA . GLU A 1 86 ? -0.439 -4.328 12.577 1.00 80.31 86 GLU A CA 1
ATOM 614 C C . GLU A 1 86 ? -0.504 -5.422 13.649 1.00 80.31 86 GLU A C 1
ATOM 616 O O . GLU A 1 86 ? -0.921 -5.174 14.778 1.00 80.31 86 GLU A O 1
ATOM 621 N N . LEU A 1 87 ? -0.001 -6.616 13.332 1.00 74.94 87 LEU A N 1
ATOM 622 C CA . LEU A 1 87 ? 0.058 -7.746 14.260 1.00 74.94 87 LEU A CA 1
ATOM 623 C C . LEU A 1 87 ? 1.084 -7.507 15.385 1.00 74.94 87 LEU A C 1
ATOM 625 O O . LEU A 1 87 ? 0.910 -7.987 16.505 1.00 74.94 87 LEU A O 1
ATOM 629 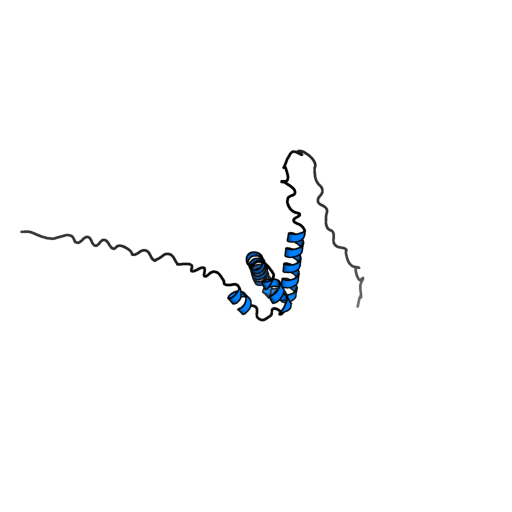N N . ALA A 1 88 ? 2.126 -6.717 15.106 1.00 73.31 88 ALA A N 1
ATOM 630 C CA . 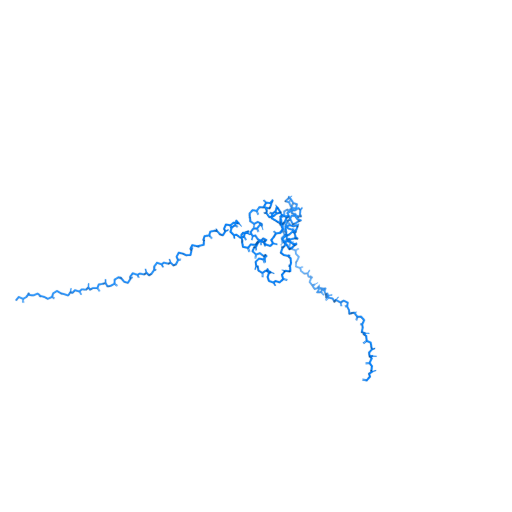ALA A 1 88 ? 3.114 -6.249 16.073 1.00 73.31 88 ALA A CA 1
ATOM 631 C C . ALA A 1 88 ? 2.675 -5.003 16.863 1.00 73.31 88 ALA A C 1
ATOM 633 O O . ALA A 1 88 ? 3.452 -4.540 17.700 1.00 73.31 88 ALA A O 1
ATOM 634 N N . GLN A 1 89 ? 1.461 -4.474 16.659 1.00 60.31 89 GLN A N 1
ATOM 635 C CA . GLN A 1 89 ? 0.813 -3.563 17.604 1.00 60.31 89 GLN A CA 1
ATOM 636 C C . GLN A 1 89 ? -0.049 -4.376 18.584 1.00 60.31 89 GLN A C 1
ATOM 638 O O . GLN A 1 89 ? -1.257 -4.517 18.382 1.00 60.31 89 GLN A O 1
ATOM 643 N N . PRO A 1 90 ? 0.524 -4.919 19.677 1.00 49.72 90 PRO A N 1
ATOM 644 C CA . PRO A 1 90 ? -0.279 -5.498 20.732 1.00 49.72 90 PRO A CA 1
ATOM 645 C C . PRO A 1 90 ? -1.113 -4.381 21.360 1.00 49.72 90 PRO A C 1
ATOM 647 O O . PRO A 1 90 ? -0.582 -3.449 21.964 1.00 49.72 90 PRO A O 1
ATOM 650 N N . LEU A 1 91 ? -2.425 -4.488 21.169 1.00 53.47 91 LEU A N 1
ATOM 651 C CA . LEU A 1 91 ? -3.507 -3.978 22.006 1.00 53.47 91 LEU A CA 1
ATOM 652 C C . LEU A 1 91 ? -3.012 -3.309 23.312 1.00 53.47 91 LEU A C 1
ATOM 654 O O . LEU A 1 91 ? -2.871 -3.963 24.339 1.00 53.47 91 LEU A O 1
ATOM 658 N N . GLY A 1 92 ? -2.709 -2.008 23.266 1.00 54.69 92 GLY A N 1
ATOM 659 C CA . GLY A 1 92 ? -2.437 -1.179 24.443 1.00 54.69 92 GLY A CA 1
ATOM 660 C C . GLY A 1 92 ? -1.376 -1.693 25.428 1.00 54.69 92 GLY A C 1
ATOM 661 O O . GLY A 1 92 ? -1.710 -2.050 26.553 1.00 54.69 92 GLY A O 1
ATOM 662 N N . THR A 1 93 ? -0.087 -1.582 25.097 1.00 46.78 93 THR A N 1
ATOM 663 C CA . THR A 1 93 ? 0.885 -1.199 26.137 1.00 46.78 93 THR A CA 1
ATOM 664 C C . THR A 1 93 ? 1.026 0.315 26.117 1.00 46.78 93 THR A C 1
ATOM 666 O O . THR A 1 93 ? 1.348 0.918 25.097 1.00 46.78 93 THR A O 1
ATOM 669 N N . ALA A 1 94 ? 0.699 0.905 27.262 1.00 47.41 94 ALA A N 1
ATOM 670 C CA . ALA A 1 94 ? 0.763 2.317 27.570 1.00 47.41 94 ALA A CA 1
ATOM 671 C C . ALA A 1 94 ? 2.063 2.998 27.108 1.00 47.41 94 ALA A C 1
ATOM 673 O O . ALA A 1 94 ? 3.124 2.387 27.033 1.00 47.41 94 ALA A O 1
ATOM 674 N N . ALA A 1 95 ? 1.917 4.298 26.850 1.00 45.84 95 ALA A N 1
ATOM 675 C CA . ALA A 1 95 ? 2.938 5.333 26.758 1.00 45.84 95 ALA A CA 1
ATOM 676 C C . ALA A 1 95 ? 4.370 4.923 27.163 1.00 45.84 95 ALA A C 1
ATOM 678 O O . ALA A 1 95 ? 4.569 4.456 28.289 1.00 45.84 95 ALA A O 1
ATOM 679 N N . PRO A 1 96 ? 5.404 5.260 26.365 1.00 50.81 96 PRO A N 1
ATOM 680 C CA . PRO A 1 96 ? 6.711 5.473 26.953 1.00 50.81 96 PRO A CA 1
ATOM 681 C C . PRO A 1 96 ? 6.578 6.697 27.862 1.00 50.81 96 PRO A C 1
ATOM 683 O O . PRO A 1 96 ? 6.635 7.845 27.418 1.00 50.81 96 PRO A O 1
ATOM 686 N N . ALA A 1 97 ? 6.356 6.457 29.153 1.00 50.66 97 ALA A N 1
ATOM 687 C CA . ALA A 1 97 ? 6.745 7.404 30.172 1.00 50.66 97 ALA A CA 1
ATOM 688 C C . ALA A 1 97 ? 8.219 7.724 29.897 1.00 50.66 97 ALA A C 1
ATOM 690 O O . ALA A 1 97 ? 9.099 6.913 30.176 1.00 50.66 97 ALA A O 1
ATOM 691 N N . GLN A 1 98 ? 8.496 8.895 29.321 1.00 56.44 98 GLN A N 1
ATOM 692 C CA . GLN A 1 98 ? 9.838 9.476 29.251 1.00 56.44 98 GLN A CA 1
ATOM 693 C C . GLN A 1 98 ? 10.254 9.949 30.653 1.00 56.44 98 GLN A C 1
ATOM 695 O O . GLN A 1 98 ? 10.665 11.087 30.867 1.00 56.44 98 GLN A O 1
ATOM 700 N N . ALA A 1 99 ? 10.087 9.070 31.637 1.00 54.41 99 ALA A N 1
ATOM 701 C CA . ALA A 1 99 ? 10.580 9.237 32.977 1.00 54.41 99 ALA A CA 1
ATOM 702 C C . ALA A 1 99 ? 12.026 8.734 32.985 1.00 54.41 99 ALA A C 1
ATOM 704 O O . ALA A 1 99 ? 12.300 7.549 33.136 1.00 54.41 99 ALA A O 1
ATOM 705 N N . LEU A 1 100 ? 12.928 9.706 32.862 1.00 62.47 100 LEU A N 1
ATOM 706 C CA . LEU A 1 100 ? 14.108 9.783 33.712 1.00 62.47 100 LEU A CA 1
ATOM 707 C C . LEU A 1 100 ? 15.181 8.696 33.511 1.00 62.47 100 LEU A C 1
ATOM 709 O O . LEU A 1 100 ? 15.311 7.800 34.334 1.00 62.47 100 LEU A O 1
ATOM 713 N N . VAL A 1 101 ? 16.077 8.896 32.539 1.00 52.12 101 VAL A N 1
ATOM 714 C CA . VAL A 1 101 ? 17.511 8.627 32.757 1.00 52.12 101 VAL A CA 1
ATOM 715 C C . VAL A 1 101 ? 18.323 9.749 32.119 1.00 52.12 101 VAL A C 1
ATOM 717 O O . VAL A 1 101 ? 18.560 9.794 30.914 1.00 52.12 101 VAL A O 1
ATOM 720 N N . ALA A 1 102 ? 18.753 10.674 32.969 1.00 54.75 102 ALA A N 1
ATOM 721 C CA . ALA A 1 102 ? 19.961 11.433 32.728 1.00 54.75 102 ALA A CA 1
ATOM 722 C C . ALA A 1 102 ? 21.156 10.471 32.853 1.00 54.75 102 ALA A C 1
ATOM 724 O O . ALA A 1 102 ? 21.348 9.873 33.908 1.00 54.75 102 ALA A O 1
ATOM 725 N N . GLY A 1 103 ? 21.966 10.363 31.798 1.00 56.81 103 GLY A N 1
ATOM 726 C CA . GLY A 1 103 ? 23.346 9.873 31.887 1.00 56.81 103 GLY A CA 1
ATOM 727 C C . GLY A 1 103 ? 23.629 8.520 31.225 1.00 56.81 103 GLY A C 1
ATOM 728 O O . GLY A 1 103 ? 23.095 7.495 31.627 1.00 56.81 103 GLY A O 1
ATOM 729 N N . GLY A 1 104 ? 24.557 8.533 30.260 1.00 48.62 104 GLY A N 1
ATOM 730 C CA . GLY A 1 104 ? 25.214 7.344 29.694 1.00 48.62 104 GLY A CA 1
ATOM 731 C C . GLY A 1 104 ? 25.065 7.255 28.173 1.00 48.62 104 GLY A C 1
ATOM 732 O O . GLY A 1 104 ? 24.145 6.629 27.673 1.00 48.62 104 GLY A O 1
ATOM 733 N N . ALA A 1 105 ? 25.809 8.037 27.393 1.00 50.50 105 ALA A N 1
ATOM 734 C CA . ALA A 1 105 ? 27.098 7.625 26.822 1.00 50.50 105 ALA A CA 1
ATOM 735 C C . ALA A 1 105 ? 27.012 6.411 25.862 1.00 50.50 105 ALA A C 1
ATOM 737 O O . ALA A 1 105 ? 27.064 5.263 26.274 1.00 50.50 105 ALA A O 1
ATOM 738 N N . GLN A 1 106 ? 26.964 6.734 24.563 1.00 56.59 106 GLN A N 1
ATOM 739 C CA . GLN A 1 106 ? 27.900 6.251 23.539 1.00 56.59 106 GLN A CA 1
ATOM 740 C C . GLN A 1 106 ? 28.050 4.729 23.325 1.00 56.59 106 GLN A C 1
ATOM 742 O O . GLN A 1 106 ? 28.792 4.067 24.036 1.00 56.59 106 GLN A O 1
ATOM 747 N N . ALA A 1 107 ? 27.532 4.236 22.194 1.00 50.97 107 ALA A N 1
ATOM 748 C CA . ALA A 1 107 ? 28.289 3.358 21.293 1.00 50.97 107 ALA A CA 1
ATOM 749 C C . ALA A 1 107 ? 27.601 3.282 19.922 1.00 50.97 107 ALA A C 1
ATOM 751 O O . ALA A 1 107 ? 26.572 2.636 19.746 1.00 50.97 107 ALA A O 1
ATOM 752 N N . ALA A 1 108 ? 28.199 3.948 18.936 1.00 51.91 108 ALA A N 1
ATOM 753 C CA . ALA A 1 108 ? 27.936 3.694 17.532 1.00 51.91 108 ALA A CA 1
ATOM 754 C C . ALA A 1 108 ? 28.443 2.283 17.199 1.00 51.91 108 ALA A C 1
ATOM 756 O O . ALA A 1 108 ? 29.650 2.057 17.090 1.00 51.91 108 ALA A O 1
ATOM 757 N N . SER A 1 109 ? 27.531 1.325 17.050 1.00 57.22 109 SER A N 1
ATOM 758 C CA . SER A 1 109 ? 27.861 0.024 16.474 1.00 57.22 109 SER A CA 1
ATOM 759 C C . SER A 1 109 ? 28.083 0.194 14.976 1.00 57.22 109 SER A C 1
ATOM 761 O O . SER A 1 109 ? 27.154 0.213 14.170 1.00 57.22 109 SER A O 1
ATOM 763 N N . ALA A 1 110 ? 29.360 0.355 14.643 1.00 60.16 110 ALA A N 1
ATOM 764 C CA . ALA A 1 110 ? 29.926 0.269 13.314 1.00 60.16 110 ALA A CA 1
ATOM 765 C C . ALA A 1 110 ? 29.475 -1.020 12.609 1.00 60.16 110 ALA A C 1
ATOM 767 O O . ALA A 1 110 ? 29.966 -2.111 12.900 1.00 60.16 110 ALA A O 1
ATOM 768 N N . TRP A 1 111 ? 28.570 -0.889 11.644 1.00 71.94 111 TRP A N 1
ATOM 769 C CA . TRP A 1 111 ? 28.334 -1.931 10.653 1.00 71.94 111 TRP A CA 1
ATOM 770 C C . TRP A 1 111 ? 29.499 -1.919 9.654 1.00 71.94 111 TRP A C 1
ATOM 772 O O . TRP A 1 111 ? 29.620 -1.009 8.836 1.00 71.94 111 TRP A O 1
ATOM 782 N N . ARG A 1 112 ? 30.386 -2.919 9.743 1.00 67.56 112 ARG A N 1
ATOM 783 C CA . ARG A 1 112 ? 31.379 -3.246 8.705 1.00 67.56 112 ARG A CA 1
ATOM 784 C C . ARG A 1 112 ? 30.820 -4.373 7.829 1.00 67.56 112 ARG A C 1
ATOM 786 O O . ARG A 1 112 ? 30.509 -5.428 8.380 1.00 67.56 112 ARG A O 1
ATOM 793 N N . PRO A 1 113 ? 30.729 -4.215 6.501 1.00 71.81 113 PRO A N 1
ATOM 794 C CA . PRO A 1 113 ? 30.491 -5.346 5.613 1.00 71.81 113 PRO A CA 1
ATOM 795 C C . PRO A 1 113 ? 31.754 -6.231 5.491 1.00 71.81 113 PRO A C 1
ATOM 797 O O . PRO A 1 113 ? 32.874 -5.734 5.665 1.00 71.81 113 PRO A O 1
ATOM 800 N N . PRO A 1 114 ? 31.599 -7.537 5.202 1.00 65.44 114 PRO A N 1
ATOM 801 C CA . PRO A 1 114 ? 32.715 -8.454 4.984 1.00 65.44 114 PRO A CA 1
ATOM 802 C C . PRO A 1 114 ? 33.453 -8.102 3.686 1.00 65.44 114 PRO A C 1
ATOM 804 O O . PRO A 1 114 ? 32.842 -7.975 2.626 1.00 65.44 114 PRO A O 1
ATOM 807 N N . GLN A 1 115 ? 34.777 -7.947 3.760 1.00 64.44 115 GLN A N 1
ATOM 808 C CA . GLN A 1 115 ? 35.607 -7.864 2.561 1.00 64.44 115 GLN A CA 1
ATOM 809 C C . GLN A 1 115 ? 35.704 -9.255 1.934 1.00 64.44 115 GLN A C 1
ATOM 811 O O . GLN A 1 115 ? 36.164 -10.198 2.576 1.00 64.44 115 GLN A O 1
ATOM 816 N N . GLY A 1 116 ? 35.231 -9.372 0.693 1.00 71.44 116 GLY A N 1
ATOM 817 C CA . GLY A 1 116 ? 35.437 -10.557 -0.131 1.00 71.44 116 GLY A CA 1
ATOM 818 C C . GLY A 1 116 ? 36.924 -10.783 -0.445 1.00 71.44 116 GLY A C 1
ATOM 819 O O . GLY A 1 116 ? 37.732 -9.862 -0.300 1.00 71.44 116 GLY A O 1
AT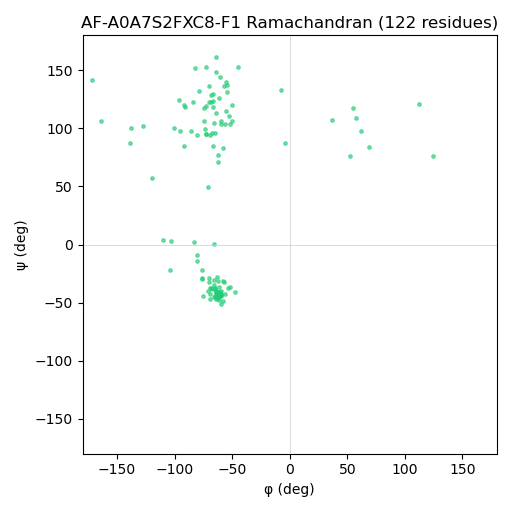OM 820 N N . PRO A 1 117 ? 37.295 -12.009 -0.848 1.00 66.00 117 PRO A N 1
ATOM 821 C CA . PRO A 1 117 ? 38.680 -12.396 -1.093 1.00 66.00 117 PRO A CA 1
ATOM 822 C C . PRO A 1 117 ? 39.301 -11.550 -2.211 1.00 66.00 117 PRO A C 1
ATOM 824 O O . PRO A 1 117 ? 38.756 -11.450 -3.307 1.00 66.00 117 PRO A O 1
ATOM 827 N N . GLN A 1 118 ? 40.448 -10.933 -1.913 1.00 62.38 118 GLN A N 1
ATOM 828 C CA . GLN A 1 118 ? 41.301 -10.302 -2.914 1.00 62.38 118 GLN A CA 1
ATOM 829 C C . GLN A 1 118 ? 41.879 -11.392 -3.820 1.00 62.38 118 GLN A C 1
ATOM 831 O O . GLN A 1 118 ? 42.606 -12.259 -3.340 1.00 62.38 118 GLN A O 1
ATOM 836 N N . ASP A 1 119 ? 41.555 -11.338 -5.109 1.00 66.56 119 ASP A N 1
ATOM 837 C CA . ASP A 1 119 ? 42.209 -12.129 -6.149 1.00 66.56 119 ASP A CA 1
ATOM 838 C C . ASP A 1 119 ? 43.601 -11.525 -6.436 1.00 66.56 119 ASP A C 1
ATOM 840 O O . ASP A 1 119 ? 43.691 -10.344 -6.798 1.00 66.56 119 ASP A O 1
ATOM 844 N N . PRO A 1 120 ? 44.705 -12.258 -6.206 1.00 74.62 120 PRO A N 1
ATOM 845 C CA . PRO A 1 120 ? 46.033 -11.786 -6.550 1.00 74.62 120 PRO A CA 1
ATOM 846 C C . PRO A 1 120 ? 46.346 -12.087 -8.022 1.00 74.62 120 PRO A C 1
ATOM 848 O O . PRO A 1 120 ? 46.388 -13.239 -8.431 1.00 74.62 120 PRO A O 1
ATOM 851 N N . GLN A 1 121 ? 46.656 -11.025 -8.771 1.00 62.84 121 GLN A N 1
ATOM 852 C CA . GLN A 1 121 ? 47.518 -11.002 -9.960 1.00 62.84 121 GLN A CA 1
ATOM 853 C C . GLN A 1 121 ? 47.462 -12.210 -10.918 1.00 62.84 121 GLN A C 1
ATOM 855 O O . GLN A 1 121 ? 48.167 -13.201 -10.737 1.00 62.84 121 GLN A O 1
ATOM 860 N N . SER A 1 122 ? 46.852 -12.004 -12.087 1.00 67.44 122 SER A N 1
ATOM 861 C CA . SER A 1 122 ? 47.397 -12.571 -13.326 1.00 67.44 122 SER A CA 1
ATOM 862 C C . SER A 1 122 ? 48.163 -11.489 -14.077 1.00 67.44 122 SER A C 1
ATOM 864 O O . SER A 1 122 ? 47.584 -10.618 -14.721 1.00 67.44 122 SER A O 1
ATOM 866 N N . SER A 1 123 ? 49.486 -11.535 -13.934 1.00 69.69 123 SER A N 1
ATOM 867 C CA . SER A 1 123 ? 50.427 -10.895 -14.848 1.00 69.69 123 SER A CA 1
ATOM 868 C C . SER A 1 123 ? 50.363 -11.577 -16.215 1.00 69.69 123 SER A C 1
ATOM 870 O O . SER A 1 123 ? 50.525 -12.795 -16.295 1.00 69.69 123 SER A O 1
ATOM 872 N N . VAL A 1 124 ? 50.211 -10.783 -17.274 1.00 65.56 124 VAL A N 1
ATOM 873 C CA . VAL A 1 124 ? 50.779 -11.052 -18.602 1.00 65.56 124 VAL A CA 1
ATOM 874 C C . VAL A 1 124 ? 51.209 -9.737 -19.233 1.00 65.56 1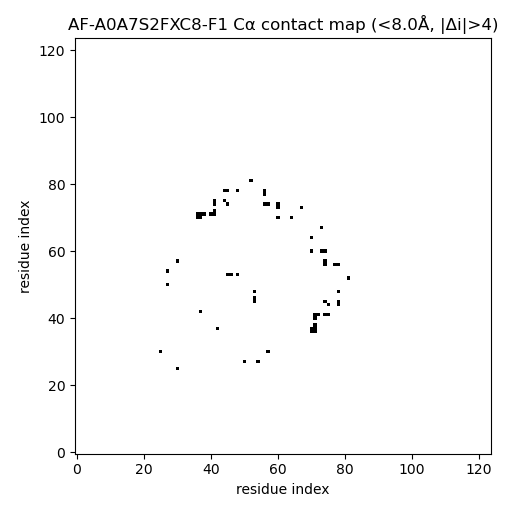24 VAL A C 1
ATOM 876 O O . VAL A 1 124 ? 50.456 -8.748 -19.084 1.00 65.56 124 VAL A O 1
#

pLDDT: mean 72.31, std 16.19, range [45.84, 93.94]